Protein AF-A0A7J4NDB4-F1 (afdb_monomer)

Secondary structure (DSSP, 8-state):
--HHHHHHHHHHHHHHHHHHHHHHHHHHHHHHHHHHH-HHHHHHHHHHHHHHHHHHHHHHHHTTS-S-----

Sequence (72 aa):
MDIRTFISAGIFGRGIRFGMEVLIVGYWGEEFVQMLEEPLFWIVVGVFSVVLFVPLNHWWNDLDRPVDEHPQ

Solvent-accessible surface area (backbone atoms only — not comparable to full-atom values): 4250 Å² total; per-residue (Å²): 121,56,72,67,57,54,49,50,54,51,48,50,58,54,41,52,70,54,48,45,57,50,53,49,46,72,74,38,41,71,64,50,55,57,43,70,72,38,72,66,47,56,53,53,52,49,53,50,49,55,64,51,43,55,60,49,51,51,53,59,58,55,57,69,55,74,95,75,80,75,86,126

Structure (mmCIF, N/CA/C/O backbone):
data_AF-A0A7J4NDB4-F1
#
_entry.id   AF-A0A7J4NDB4-F1
#
loop_
_atom_site.group_PDB
_atom_site.id
_atom_site.type_symbol
_atom_site.label_atom_id
_atom_site.label_alt_id
_atom_site.label_comp_id
_atom_site.label_asym_id
_atom_site.label_entity_id
_atom_site.label_seq_id
_atom_site.pdbx_PDB_ins_code
_atom_site.Cartn_x
_atom_site.Cartn_y
_atom_site.Cartn_z
_atom_site.occupancy
_atom_site.B_iso_or_equiv
_atom_site.auth_seq_id
_atom_site.auth_comp_id
_atom_site.auth_asym_id
_atom_site.auth_atom_id
_atom_site.pdbx_PDB_model_num
ATOM 1 N N . MET A 1 1 ? 16.690 4.676 -17.672 1.00 58.59 1 MET A N 1
ATOM 2 C CA . MET A 1 1 ? 15.472 5.138 -16.976 1.00 58.59 1 MET A CA 1
ATOM 3 C C . MET A 1 1 ? 15.370 6.655 -17.073 1.00 58.59 1 MET A C 1
ATOM 5 O O . MET A 1 1 ? 16.277 7.348 -16.625 1.00 58.59 1 MET A O 1
ATOM 9 N N . ASP A 1 2 ? 14.307 7.168 -17.693 1.00 77.31 2 ASP A N 1
ATOM 10 C CA . ASP A 1 2 ? 14.067 8.609 -17.831 1.00 77.31 2 ASP A CA 1
ATOM 11 C C . ASP A 1 2 ? 13.829 9.295 -16.477 1.00 77.31 2 ASP A C 1
ATOM 13 O O . ASP A 1 2 ? 13.242 8.721 -15.557 1.00 77.31 2 ASP A O 1
ATOM 17 N N . ILE A 1 3 ? 14.216 10.571 -16.359 1.00 78.44 3 ILE A N 1
ATOM 18 C CA . ILE A 1 3 ? 14.065 11.349 -15.115 1.00 78.44 3 ILE A CA 1
ATOM 19 C C . ILE A 1 3 ? 12.600 11.467 -14.668 1.00 78.44 3 ILE A C 1
ATOM 21 O O . ILE A 1 3 ? 12.301 11.526 -13.478 1.00 78.44 3 ILE A O 1
ATOM 25 N N . ARG A 1 4 ? 11.671 11.436 -15.631 1.00 76.81 4 ARG A N 1
ATOM 26 C CA . ARG A 1 4 ? 10.222 11.428 -15.393 1.00 76.81 4 ARG A CA 1
ATOM 27 C C . ARG A 1 4 ? 9.791 10.149 -14.677 1.00 76.81 4 ARG A C 1
ATOM 29 O O . ARG A 1 4 ? 9.047 10.229 -13.707 1.00 76.81 4 ARG A O 1
ATOM 36 N N . THR A 1 5 ? 10.324 9.011 -15.113 1.00 73.44 5 THR A N 1
ATOM 37 C CA . THR A 1 5 ? 10.093 7.679 -14.543 1.00 73.44 5 THR A CA 1
ATOM 38 C C . THR A 1 5 ? 10.678 7.563 -13.137 1.00 73.44 5 THR A C 1
ATOM 40 O O . THR A 1 5 ? 10.054 7.009 -12.234 1.00 73.44 5 THR A O 1
ATOM 43 N N . PHE A 1 6 ? 11.850 8.161 -12.913 1.00 75.31 6 PHE A N 1
ATOM 44 C CA . PHE A 1 6 ? 12.471 8.244 -11.590 1.00 75.31 6 PHE A CA 1
ATOM 45 C C . PHE A 1 6 ? 11.652 9.083 -10.604 1.00 75.31 6 PHE A C 1
ATOM 47 O O . PHE A 1 6 ? 11.414 8.658 -9.472 1.00 75.31 6 PHE A O 1
ATOM 54 N N . ILE A 1 7 ? 11.172 10.251 -11.037 1.00 81.50 7 ILE A N 1
ATOM 55 C CA . ILE A 1 7 ? 10.328 11.115 -10.206 1.00 81.50 7 ILE A CA 1
ATOM 56 C C . ILE A 1 7 ? 8.985 10.435 -9.922 1.00 81.50 7 ILE A C 1
ATOM 58 O O . ILE A 1 7 ? 8.550 10.430 -8.771 1.00 81.50 7 ILE A O 1
ATOM 62 N N . SER A 1 8 ? 8.348 9.813 -10.920 1.00 80.06 8 SER A N 1
ATOM 63 C CA . SER A 1 8 ? 7.077 9.113 -10.716 1.00 80.06 8 SER A CA 1
ATOM 64 C C . SER A 1 8 ? 7.227 7.921 -9.775 1.00 80.06 8 SER A C 1
ATOM 66 O O . SER A 1 8 ? 6.445 7.816 -8.836 1.00 80.06 8 SER A O 1
ATOM 68 N N . ALA A 1 9 ? 8.252 7.079 -9.949 1.00 79.12 9 ALA A N 1
ATOM 69 C CA . ALA A 1 9 ? 8.530 5.959 -9.047 1.00 79.12 9 ALA A CA 1
ATOM 70 C C . ALA A 1 9 ? 8.861 6.442 -7.622 1.00 79.12 9 ALA A C 1
ATOM 72 O O . ALA A 1 9 ? 8.398 5.862 -6.638 1.00 79.12 9 ALA A O 1
ATOM 73 N N . GLY A 1 10 ? 9.600 7.550 -7.500 1.00 78.81 10 GLY A N 1
ATOM 74 C CA . GLY A 1 10 ? 9.928 8.173 -6.219 1.00 78.81 10 GLY A CA 1
ATOM 75 C C . GLY A 1 10 ? 8.711 8.746 -5.486 1.00 78.81 10 GLY A C 1
ATOM 76 O O . GLY A 1 10 ? 8.582 8.551 -4.275 1.00 78.81 10 GLY A O 1
ATOM 77 N N . ILE A 1 11 ? 7.804 9.421 -6.201 1.00 82.62 11 ILE A N 1
ATOM 78 C CA . ILE A 1 11 ? 6.563 9.969 -5.634 1.00 82.62 11 ILE A CA 1
ATOM 79 C C . ILE A 1 11 ? 5.579 8.848 -5.306 1.00 82.62 11 ILE A C 1
ATOM 81 O O . ILE A 1 11 ? 5.008 8.871 -4.222 1.00 82.62 11 ILE A O 1
ATOM 85 N N . PHE A 1 12 ? 5.410 7.845 -6.172 1.00 82.44 12 PHE A N 1
ATOM 86 C CA . PHE A 1 12 ? 4.524 6.712 -5.887 1.00 82.44 12 PHE A CA 1
ATOM 87 C C . PHE A 1 12 ? 5.001 5.931 -4.662 1.00 82.44 12 PHE A C 1
ATOM 89 O O . PHE A 1 12 ? 4.225 5.711 -3.736 1.00 82.44 12 PHE A O 1
ATOM 96 N N . GLY A 1 13 ? 6.288 5.580 -4.597 1.00 77.00 13 GLY A N 1
ATOM 97 C CA . GLY A 1 13 ? 6.830 4.806 -3.479 1.00 77.00 13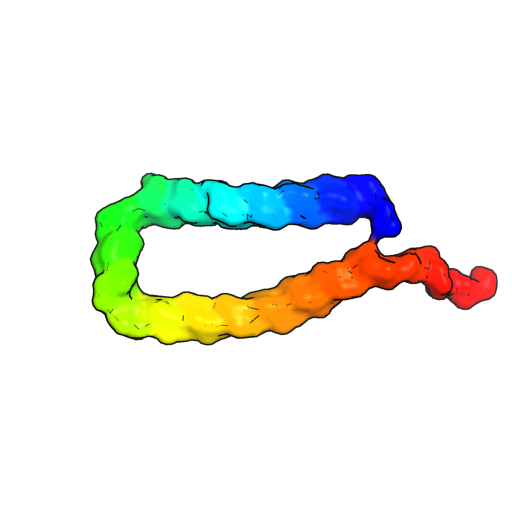 GLY A CA 1
ATOM 98 C C . GLY A 1 13 ? 6.769 5.548 -2.140 1.00 77.00 13 GLY A C 1
ATOM 99 O O . GLY A 1 13 ? 6.359 4.976 -1.130 1.00 77.00 13 GLY A O 1
ATOM 100 N N . ARG A 1 14 ? 7.143 6.836 -2.108 1.00 78.31 14 ARG A N 1
ATOM 101 C CA . ARG A 1 14 ? 7.123 7.636 -0.866 1.00 78.31 14 ARG A CA 1
ATOM 102 C C . ARG A 1 14 ? 5.716 8.123 -0.506 1.00 78.31 14 ARG A C 1
ATOM 104 O O . ARG A 1 14 ? 5.368 8.155 0.671 1.00 78.31 14 ARG A O 1
ATOM 111 N N . GLY A 1 15 ? 4.914 8.477 -1.505 1.00 80.06 15 GLY A N 1
ATOM 112 C CA . GLY A 1 15 ? 3.549 8.976 -1.350 1.00 80.06 15 GLY A CA 1
ATOM 113 C C . GLY A 1 15 ? 2.570 7.896 -0.909 1.00 80.06 15 GLY A C 1
ATOM 114 O O . GLY A 1 15 ? 1.752 8.160 -0.038 1.00 80.06 15 GLY A O 1
ATOM 115 N N . ILE A 1 16 ? 2.689 6.666 -1.414 1.00 82.25 16 ILE A N 1
ATOM 116 C CA . ILE A 1 16 ? 1.865 5.547 -0.932 1.00 82.25 16 ILE A CA 1
ATOM 117 C C . ILE A 1 16 ? 2.238 5.189 0.506 1.00 82.25 16 ILE A C 1
ATOM 119 O O . ILE A 1 16 ? 1.353 5.005 1.330 1.00 82.25 16 ILE A O 1
ATOM 123 N N . ARG A 1 17 ? 3.534 5.157 0.840 1.00 79.19 17 ARG A N 1
ATOM 124 C CA . ARG A 1 17 ? 3.989 4.764 2.180 1.00 79.19 17 ARG A CA 1
ATOM 125 C C . ARG A 1 17 ? 3.455 5.659 3.301 1.00 79.19 17 ARG A C 1
ATOM 127 O O . ARG A 1 17 ? 3.152 5.143 4.363 1.00 79.19 17 ARG A O 1
ATOM 134 N N . PHE A 1 18 ? 3.380 6.971 3.080 1.00 78.19 18 PHE A N 1
ATOM 135 C CA . PHE A 1 18 ? 2.983 7.926 4.124 1.00 78.19 18 PHE A CA 1
ATOM 136 C C . PHE A 1 18 ? 1.634 8.599 3.855 1.00 78.19 18 PHE A C 1
ATOM 138 O O . PHE A 1 18 ? 0.884 8.876 4.783 1.00 78.19 18 PHE A O 1
ATOM 145 N N . GLY A 1 19 ? 1.299 8.866 2.594 1.00 80.62 19 GLY A N 1
ATOM 146 C CA . GLY A 1 19 ? 0.051 9.533 2.224 1.00 80.62 19 GLY A CA 1
ATOM 147 C C . GLY A 1 19 ? -1.165 8.617 2.302 1.00 80.62 19 GLY A C 1
ATOM 148 O O . GLY A 1 19 ? -2.244 9.082 2.650 1.00 80.62 19 GLY A O 1
ATOM 149 N N . MET A 1 20 ? -1.006 7.319 2.028 1.00 82.38 20 MET A N 1
ATOM 150 C CA . MET A 1 20 ? -2.126 6.375 2.080 1.00 82.38 20 MET A CA 1
ATOM 151 C C . MET A 1 20 ? -2.637 6.187 3.511 1.00 82.38 20 MET A C 1
ATOM 153 O O . MET A 1 20 ? -3.836 6.279 3.743 1.00 82.38 20 MET A O 1
ATOM 157 N N . GLU A 1 21 ? -1.733 5.999 4.474 1.00 80.25 21 GLU A N 1
ATOM 158 C CA . GLU A 1 21 ? -2.086 5.836 5.889 1.00 80.25 21 GLU A CA 1
ATOM 159 C C . GLU A 1 21 ? -2.769 7.096 6.445 1.00 80.25 21 GLU A C 1
ATOM 161 O O . GLU A 1 21 ? -3.819 7.007 7.077 1.00 80.25 21 GLU A O 1
ATOM 166 N N . VAL A 1 22 ? -2.250 8.284 6.108 1.00 81.44 22 VAL A N 1
ATOM 167 C CA . VAL A 1 22 ? -2.837 9.570 6.520 1.00 81.44 22 VAL A CA 1
ATOM 168 C C . VAL A 1 22 ? -4.210 9.813 5.891 1.00 81.44 22 VAL A C 1
ATOM 170 O O . VAL A 1 22 ? -5.094 10.327 6.569 1.00 81.44 22 VAL A O 1
ATOM 173 N N . LEU A 1 23 ? -4.427 9.450 4.623 1.00 82.94 23 LEU A N 1
ATOM 174 C CA . LEU A 1 23 ? -5.734 9.615 3.976 1.00 82.94 23 LEU A CA 1
ATOM 175 C C . LEU A 1 23 ? -6.779 8.657 4.547 1.00 82.94 23 LEU A C 1
ATOM 177 O O . LEU A 1 23 ? -7.907 9.068 4.812 1.00 82.94 23 LEU A O 1
ATOM 181 N N . ILE A 1 24 ? -6.404 7.394 4.748 1.00 82.81 24 ILE A N 1
ATOM 182 C CA . ILE A 1 24 ? -7.317 6.364 5.245 1.00 82.81 24 ILE A CA 1
ATOM 183 C C . ILE A 1 24 ? -7.702 6.660 6.698 1.00 82.81 24 ILE A C 1
ATOM 185 O O . ILE A 1 24 ? -8.888 6.740 7.010 1.00 82.81 24 ILE A O 1
ATOM 189 N N . VAL A 1 25 ? -6.723 6.908 7.571 1.00 83.00 25 VAL A N 1
ATOM 190 C CA . VAL A 1 25 ? -6.982 7.204 8.988 1.00 83.00 25 VAL A CA 1
ATOM 191 C C . VAL A 1 25 ? -7.566 8.608 9.165 1.00 83.00 25 VAL A C 1
ATOM 193 O O . VAL A 1 25 ? -8.440 8.810 10.000 1.00 83.00 25 VAL A O 1
ATOM 196 N N . GLY A 1 26 ? -7.144 9.587 8.365 1.00 82.56 26 GLY A N 1
ATOM 197 C CA . GLY A 1 26 ? -7.654 10.956 8.453 1.00 82.56 26 GLY A CA 1
ATOM 198 C C . GLY A 1 26 ? -9.113 11.105 8.015 1.00 82.56 26 GLY A C 1
ATOM 199 O O . GLY A 1 26 ? -9.807 11.973 8.539 1.00 82.56 26 GLY A O 1
ATOM 200 N N . TY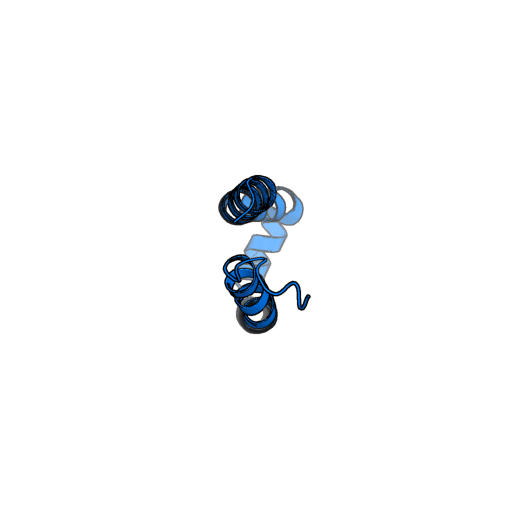R A 1 27 ? -9.585 10.275 7.079 1.00 81.19 27 TYR A N 1
ATOM 201 C CA . TYR A 1 27 ? -10.964 10.332 6.584 1.00 81.19 27 TYR A CA 1
ATOM 202 C C . TYR A 1 27 ? -11.897 9.319 7.268 1.00 81.19 27 TYR A C 1
ATOM 204 O O . TYR A 1 27 ? -13.042 9.659 7.554 1.00 81.19 27 TYR A O 1
ATOM 212 N N . TRP A 1 28 ? -11.424 8.100 7.561 1.00 83.75 28 TRP A N 1
ATOM 213 C CA . TRP A 1 28 ? -12.234 7.017 8.149 1.00 83.75 28 TRP A CA 1
ATOM 214 C C . TRP A 1 28 ? -11.879 6.659 9.599 1.00 83.75 28 TRP A C 1
ATOM 216 O O . TRP A 1 28 ? -12.546 5.802 10.160 1.00 83.75 28 TRP A O 1
ATOM 226 N N . GLY A 1 29 ? -10.873 7.300 10.204 1.00 80.69 29 GLY A N 1
ATOM 227 C CA . GLY A 1 29 ? -10.395 7.153 11.591 1.00 80.69 29 GLY A CA 1
ATOM 228 C C . GLY A 1 29 ? -11.015 6.038 12.436 1.00 80.69 29 GLY A C 1
ATOM 229 O O . GLY A 1 29 ? -10.467 4.942 12.505 1.00 80.69 29 GLY A O 1
ATOM 230 N N . GLU A 1 30 ? -12.141 6.318 13.095 1.00 82.88 30 GLU A N 1
ATOM 231 C CA . GLU A 1 30 ? -12.809 5.359 13.988 1.00 82.88 30 GLU A CA 1
ATOM 232 C C . GLU A 1 30 ? -13.385 4.130 13.268 1.00 82.88 30 GLU A C 1
ATOM 234 O O . GLU A 1 30 ? -13.199 3.008 13.734 1.00 82.88 30 GLU A O 1
ATOM 239 N N . GLU A 1 31 ? -14.022 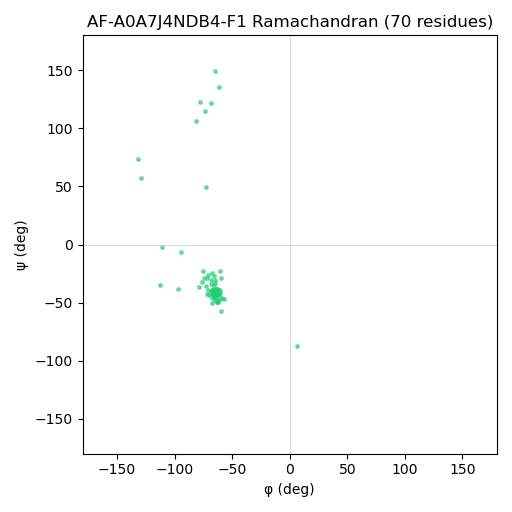4.313 12.112 1.00 84.06 31 GLU A N 1
ATOM 240 C CA . GLU A 1 31 ? -14.578 3.219 11.302 1.00 84.06 31 GLU A CA 1
ATOM 241 C C . GLU A 1 31 ? -13.470 2.292 10.787 1.00 84.06 31 GLU A C 1
ATOM 243 O O . GLU A 1 31 ? -13.615 1.071 10.779 1.00 84.06 31 GLU A O 1
ATOM 248 N N . PHE A 1 32 ? -12.320 2.856 10.403 1.00 83.94 32 PHE A N 1
ATOM 249 C CA . PHE A 1 32 ? -11.174 2.062 9.965 1.00 83.94 32 PHE A CA 1
ATOM 250 C C . PHE A 1 32 ? -10.595 1.223 11.107 1.00 83.94 32 PHE A C 1
ATOM 252 O O . PHE A 1 32 ? -10.252 0.062 10.900 1.00 83.94 32 PHE A O 1
ATOM 259 N N . VAL A 1 33 ? -10.520 1.780 12.319 1.00 83.88 33 VAL A N 1
ATOM 260 C CA . VAL A 1 33 ? -10.048 1.040 13.498 1.00 83.88 33 VAL A CA 1
ATOM 261 C C . VAL A 1 33 ? -10.984 -0.124 13.825 1.00 83.88 33 VAL A C 1
ATOM 263 O O . VAL A 1 33 ? -10.496 -1.223 14.077 1.00 83.88 33 VAL A O 1
ATOM 266 N N . GLN A 1 34 ? -12.302 0.067 13.729 1.00 86.44 34 GLN A N 1
ATOM 267 C CA . GLN A 1 34 ? -13.267 -1.028 13.890 1.00 86.44 34 GLN A CA 1
ATOM 268 C C . GLN A 1 34 ? -13.111 -2.099 12.798 1.00 86.44 34 GLN A C 1
ATOM 270 O O . GLN A 1 34 ? -13.171 -3.292 13.084 1.00 86.44 34 GLN A O 1
ATOM 275 N N . MET A 1 35 ? -12.826 -1.703 11.553 1.00 84.69 35 MET A N 1
ATOM 276 C CA . MET A 1 35 ? -12.537 -2.655 10.473 1.00 84.69 35 MET A CA 1
ATOM 277 C C . MET A 1 35 ? -11.250 -3.459 10.706 1.00 84.69 35 MET A C 1
ATOM 279 O O . MET A 1 35 ? -11.181 -4.608 10.281 1.00 84.69 35 MET A O 1
ATOM 283 N N . LEU A 1 36 ? -10.241 -2.907 11.390 1.00 86.50 36 LEU A N 1
ATOM 284 C CA . LEU A 1 36 ? -9.005 -3.638 11.710 1.00 86.50 36 LEU A CA 1
ATOM 285 C C . LEU A 1 36 ? -9.226 -4.792 12.703 1.00 86.50 36 LEU A C 1
ATOM 287 O O . LEU A 1 36 ? -8.434 -5.739 12.702 1.00 86.50 36 LEU A O 1
ATOM 291 N N . GLU A 1 37 ? -10.275 -4.735 13.528 1.00 88.56 37 GLU A N 1
ATOM 292 C CA . GLU A 1 37 ? -10.649 -5.821 14.445 1.00 88.56 37 GLU A CA 1
ATOM 293 C C . GLU A 1 37 ? -11.325 -6.994 13.712 1.00 88.56 37 GLU A C 1
ATOM 295 O O . GLU A 1 37 ? -11.266 -8.137 14.173 1.00 88.56 37 GLU A O 1
ATOM 300 N N . GLU A 1 38 ? -11.903 -6.745 12.534 1.00 91.25 38 GLU A N 1
ATOM 301 C CA . GLU A 1 38 ? -12.607 -7.755 11.750 1.00 91.25 38 GLU A CA 1
ATOM 302 C C . GLU A 1 38 ? -11.633 -8.678 10.985 1.00 91.25 38 GLU A C 1
ATOM 304 O O . GLU A 1 38 ? -10.868 -8.234 10.124 1.00 91.25 38 GLU A O 1
ATOM 309 N N . PRO A 1 39 ? -11.681 -10.008 11.184 1.00 90.12 39 PRO A N 1
ATOM 310 C CA . PRO A 1 39 ? -10.778 -10.938 10.499 1.00 90.12 39 PRO A CA 1
ATOM 311 C C . PRO A 1 39 ? -11.004 -10.982 8.979 1.00 90.12 39 PRO A C 1
ATOM 313 O O . PRO A 1 39 ? -10.073 -11.246 8.213 1.00 90.12 39 PRO A O 1
ATOM 316 N N . LEU A 1 40 ? -12.225 -10.689 8.520 1.00 92.00 40 LEU A N 1
ATOM 317 C CA . LEU A 1 40 ? -12.549 -10.596 7.095 1.00 92.00 40 LEU A CA 1
ATOM 318 C C . LEU A 1 40 ? -11.818 -9.440 6.406 1.00 92.00 40 LEU A C 1
ATOM 320 O O . LEU A 1 40 ? -11.428 -9.581 5.245 1.00 92.00 40 LEU A O 1
ATOM 324 N N . PHE A 1 41 ? -11.578 -8.335 7.115 1.00 90.06 41 PHE A N 1
ATOM 325 C CA . PHE A 1 41 ? -10.849 -7.189 6.579 1.00 90.06 41 PHE A CA 1
ATOM 326 C C . PHE A 1 41 ? -9.438 -7.592 6.138 1.00 90.06 41 PHE A C 1
ATOM 328 O O . PHE A 1 41 ? -9.029 -7.304 5.014 1.00 90.06 41 PHE A O 1
ATOM 335 N N . TRP A 1 42 ? -8.727 -8.358 6.967 1.00 91.62 42 TRP A N 1
ATOM 336 C CA . TRP A 1 42 ? -7.376 -8.831 6.659 1.00 91.62 42 TRP A CA 1
ATOM 337 C C . TRP A 1 42 ? -7.327 -9.793 5.473 1.00 91.62 42 TRP A C 1
ATOM 339 O O . TRP A 1 42 ? -6.386 -9.740 4.679 1.00 91.62 42 TRP A O 1
ATOM 349 N N . ILE A 1 43 ? -8.350 -10.634 5.307 1.00 93.69 43 ILE A N 1
ATOM 350 C CA . ILE A 1 43 ? -8.467 -11.516 4.138 1.00 93.69 43 ILE A CA 1
ATOM 351 C C . ILE A 1 43 ? -8.646 -10.677 2.872 1.00 93.69 43 ILE A C 1
ATOM 353 O O . ILE A 1 43 ? -7.931 -10.886 1.892 1.00 93.69 43 ILE A O 1
ATOM 357 N N . VAL A 1 44 ? -9.557 -9.701 2.896 1.00 93.56 44 VAL A N 1
ATOM 358 C CA . VAL A 1 44 ? -9.815 -8.816 1.752 1.00 93.56 44 VAL A CA 1
ATOM 359 C C . VAL A 1 44 ? -8.569 -8.008 1.399 1.00 93.56 44 VAL A C 1
ATOM 361 O O . VAL A 1 44 ? -8.151 -8.019 0.242 1.00 93.56 44 VAL A O 1
ATOM 364 N N . VAL A 1 45 ? -7.929 -7.370 2.381 1.00 91.12 45 VAL A N 1
ATOM 365 C CA . VAL A 1 45 ? -6.695 -6.594 2.181 1.00 91.12 45 VAL A CA 1
ATOM 366 C C . VAL A 1 45 ? -5.561 -7.479 1.670 1.00 91.12 45 VAL A C 1
ATOM 368 O O . VAL A 1 45 ? -4.834 -7.072 0.763 1.00 91.12 45 VAL A O 1
ATOM 371 N N . GLY A 1 46 ? -5.417 -8.697 2.193 1.00 91.44 46 GLY A N 1
ATOM 372 C CA . GLY A 1 46 ? -4.401 -9.649 1.748 1.00 91.44 46 GLY A CA 1
ATOM 373 C C . GLY A 1 46 ? -4.597 -10.070 0.292 1.00 91.44 46 GLY A C 1
ATOM 374 O O . GLY A 1 46 ? -3.671 -9.965 -0.513 1.00 91.44 46 GLY A O 1
ATOM 375 N N . VAL A 1 47 ? -5.815 -10.473 -0.077 1.00 94.81 47 VAL A N 1
ATOM 376 C CA . VAL A 1 47 ? -6.161 -10.827 -1.464 1.00 94.81 47 VAL A CA 1
ATOM 377 C C . VAL A 1 47 ? -5.949 -9.632 -2.390 1.00 94.81 47 VAL A C 1
ATOM 379 O O . VAL A 1 47 ? -5.309 -9.764 -3.432 1.00 94.81 47 VAL A O 1
ATOM 382 N N . PHE A 1 48 ? -6.427 -8.455 -1.992 1.00 93.44 48 PHE A N 1
ATOM 383 C CA . PHE A 1 48 ? -6.278 -7.227 -2.764 1.00 93.44 48 PHE A CA 1
ATOM 384 C C . PHE A 1 48 ? -4.804 -6.862 -2.977 1.00 93.44 48 PHE A C 1
ATOM 386 O O . PHE A 1 48 ? -4.401 -6.532 -4.092 1.00 93.44 48 PHE A O 1
ATOM 393 N N . SER A 1 49 ? -3.974 -7.015 -1.943 1.00 88.88 49 SER A N 1
ATOM 394 C CA . SER A 1 49 ? -2.528 -6.789 -2.024 1.00 88.88 49 SER A CA 1
ATOM 395 C C . SER A 1 49 ? -1.860 -7.733 -3.020 1.00 88.88 49 SER A C 1
ATOM 397 O O . SER A 1 49 ? -1.053 -7.285 -3.829 1.00 88.88 49 SER A O 1
ATOM 399 N N . VAL A 1 50 ? -2.220 -9.021 -3.022 1.00 92.56 50 VAL A N 1
ATOM 400 C CA . VAL A 1 50 ? -1.679 -10.002 -3.981 1.00 92.56 50 VAL A CA 1
ATOM 401 C C . VAL A 1 50 ? -2.114 -9.680 -5.411 1.00 92.56 50 VAL A C 1
ATOM 403 O O . VAL A 1 50 ? -1.290 -9.703 -6.326 1.00 92.56 50 VAL A O 1
ATOM 406 N N . VAL A 1 51 ? -3.389 -9.336 -5.609 1.00 93.50 51 VAL A N 1
ATOM 407 C CA . VAL A 1 51 ? -3.928 -8.968 -6.927 1.00 93.50 51 VAL A CA 1
ATOM 408 C C . VAL A 1 51 ? -3.241 -7.721 -7.477 1.00 93.50 51 VAL A C 1
ATOM 410 O O . VAL A 1 51 ? -2.914 -7.693 -8.659 1.00 93.50 51 VAL A O 1
ATOM 413 N N . LEU A 1 52 ? -2.983 -6.715 -6.637 1.00 88.62 52 LEU A N 1
ATOM 414 C CA . LEU A 1 52 ? -2.264 -5.505 -7.038 1.00 88.62 52 LEU A CA 1
ATOM 415 C C . LEU A 1 52 ? -0.760 -5.728 -7.208 1.00 88.62 52 LEU A C 1
ATOM 417 O O . LEU A 1 52 ? -0.135 -5.051 -8.025 1.00 88.62 52 LEU A O 1
ATOM 421 N N . PHE A 1 53 ? -0.174 -6.680 -6.484 1.00 87.69 53 PHE A N 1
ATOM 422 C CA . PHE A 1 53 ? 1.253 -6.966 -6.566 1.00 87.69 53 PHE A CA 1
ATOM 423 C C . PHE A 1 53 ? 1.666 -7.443 -7.961 1.00 87.69 53 PHE A C 1
ATOM 425 O O . PHE A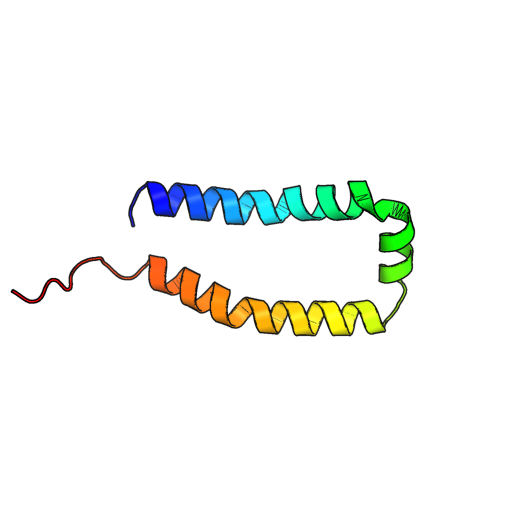 1 53 ? 2.699 -7.015 -8.463 1.00 87.69 53 PHE A O 1
ATOM 432 N N . VAL A 1 54 ? 0.858 -8.277 -8.624 1.00 86.62 54 VAL A N 1
ATOM 433 C CA . VAL A 1 54 ? 1.170 -8.811 -9.963 1.00 86.62 54 VAL A CA 1
ATOM 434 C C . VAL A 1 54 ? 1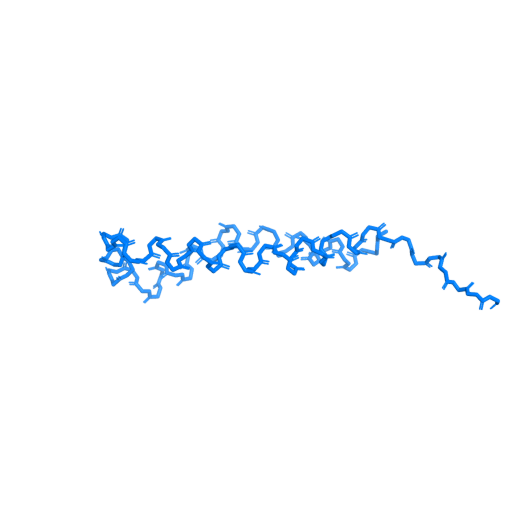.348 -7.709 -11.028 1.00 86.62 54 VAL A C 1
ATOM 436 O O . VAL A 1 54 ? 2.429 -7.643 -11.620 1.00 86.62 54 VAL A O 1
ATOM 439 N N . PRO A 1 55 ? 0.365 -6.820 -11.286 1.00 84.00 55 PRO A N 1
ATOM 440 C CA . PRO A 1 55 ? 0.520 -5.751 -12.268 1.00 84.00 55 PRO A CA 1
ATOM 441 C C . PRO A 1 55 ? 1.538 -4.702 -11.820 1.00 84.00 55 PRO A C 1
ATOM 443 O O . PRO A 1 55 ? 2.258 -4.174 -12.662 1.00 84.00 55 PRO A O 1
ATOM 446 N N . LEU A 1 56 ? 1.648 -4.422 -10.516 1.00 84.69 56 LEU A N 1
ATOM 447 C CA . LEU A 1 56 ? 2.610 -3.446 -10.006 1.00 84.69 56 LEU A CA 1
ATOM 448 C C . LEU A 1 56 ? 4.051 -3.937 -10.168 1.00 84.69 56 LEU A C 1
ATOM 450 O O . LEU A 1 56 ? 4.915 -3.160 -10.559 1.00 84.69 56 LEU A O 1
ATOM 454 N N . ASN A 1 57 ? 4.303 -5.224 -9.926 1.00 83.31 57 ASN A N 1
ATOM 455 C CA . ASN A 1 57 ? 5.602 -5.845 -10.154 1.00 83.31 57 ASN A CA 1
ATOM 456 C C . ASN A 1 57 ? 5.933 -5.903 -11.651 1.00 83.31 57 ASN A C 1
ATOM 458 O O . ASN A 1 57 ? 7.071 -5.653 -12.037 1.00 83.31 57 ASN A O 1
ATOM 462 N N . HIS A 1 58 ? 4.953 -6.195 -12.512 1.00 82.50 58 HIS A N 1
ATOM 463 C CA . HIS A 1 58 ? 5.168 -6.146 -13.959 1.00 82.50 58 HIS A CA 1
ATOM 464 C C . HIS A 1 58 ? 5.512 -4.727 -14.426 1.00 82.50 58 HIS A C 1
ATOM 466 O O . HIS A 1 58 ? 6.531 -4.543 -15.082 1.00 82.50 58 HIS A O 1
ATOM 472 N N . TRP A 1 59 ? 4.725 -3.730 -14.008 1.00 83.75 59 TRP A N 1
ATOM 473 C CA . TRP A 1 59 ? 4.988 -2.319 -14.286 1.00 83.75 59 TRP A CA 1
ATOM 474 C C . TRP A 1 59 ? 6.366 -1.899 -13.780 1.00 83.75 59 TRP A C 1
ATOM 476 O O . TRP A 1 59 ? 7.125 -1.308 -14.532 1.00 83.75 59 TRP A O 1
ATOM 486 N N . TRP A 1 60 ? 6.722 -2.258 -12.543 1.00 79.62 60 TRP A N 1
ATOM 487 C CA . TRP A 1 60 ? 8.006 -1.904 -11.943 1.00 79.62 60 TRP A CA 1
ATOM 488 C C . TRP A 1 60 ? 9.201 -2.491 -12.703 1.00 79.62 60 TRP A C 1
ATOM 490 O O . TRP A 1 60 ? 10.181 -1.787 -12.927 1.00 79.62 60 TRP A O 1
ATOM 500 N N . ASN A 1 61 ? 9.112 -3.753 -13.131 1.00 77.50 61 ASN A N 1
ATOM 501 C CA . ASN A 1 61 ? 10.165 -4.401 -13.919 1.00 77.50 61 ASN A CA 1
ATOM 502 C C . ASN A 1 61 ? 10.237 -3.867 -15.360 1.00 77.50 61 ASN A C 1
ATOM 504 O O . ASN A 1 61 ? 11.311 -3.862 -15.956 1.00 77.50 61 ASN A O 1
ATOM 508 N N . ASP A 1 62 ? 9.122 -3.395 -15.920 1.00 77.31 62 ASP A N 1
ATOM 509 C CA . ASP A 1 62 ? 9.080 -2.781 -17.252 1.00 77.31 62 ASP A CA 1
ATOM 510 C C . ASP A 1 62 ? 9.759 -1.396 -17.279 1.00 77.31 62 ASP A C 1
ATOM 512 O O . ASP A 1 62 ? 10.341 -1.010 -18.290 1.00 77.31 62 ASP A O 1
ATOM 516 N N . LEU A 1 63 ? 9.806 -0.679 -16.144 1.00 69.94 63 LEU A N 1
ATOM 517 C CA . LEU A 1 63 ? 10.561 0.585 -16.014 1.00 69.94 63 LEU A CA 1
ATOM 518 C C . LEU A 1 63 ? 12.069 0.412 -16.273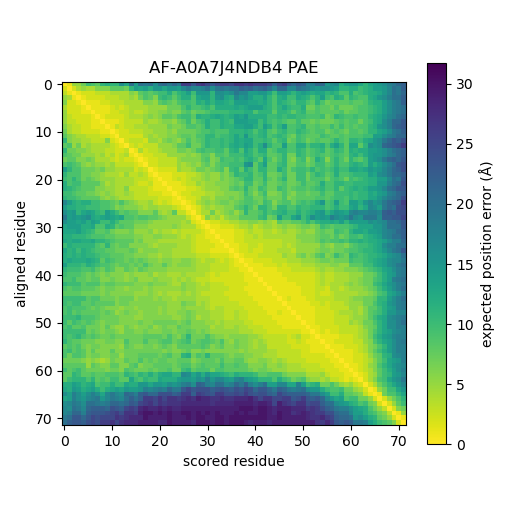 1.00 69.94 63 LEU A C 1
ATOM 520 O O . LEU A 1 63 ? 12.748 1.397 -16.582 1.00 69.94 63 LEU A O 1
ATOM 524 N N . ASP A 1 64 ? 12.583 -0.810 -16.110 1.00 65.81 64 ASP A N 1
ATOM 525 C CA . ASP A 1 64 ? 13.999 -1.153 -16.251 1.00 65.81 64 ASP A CA 1
ATOM 526 C C . ASP A 1 64 ? 14.348 -1.658 -17.663 1.00 65.81 64 ASP A C 1
ATOM 528 O O . ASP A 1 64 ? 15.526 -1.836 -17.982 1.00 65.81 64 ASP A O 1
ATOM 532 N N . ARG A 1 65 ? 13.354 -1.854 -18.551 1.00 64.00 65 ARG A N 1
ATOM 533 C CA . ARG A 1 65 ? 13.638 -2.176 -19.957 1.00 64.00 65 ARG A CA 1
ATOM 534 C C . ARG A 1 65 ? 14.274 -0.955 -20.633 1.00 64.00 65 ARG A C 1
ATOM 536 O O . ARG A 1 65 ? 13.664 0.117 -20.658 1.00 64.00 65 ARG A O 1
ATOM 543 N N . PRO A 1 66 ? 15.491 -1.080 -21.195 1.00 56.56 66 PRO A N 1
ATOM 544 C CA . PRO A 1 66 ? 16.063 -0.016 -22.002 1.00 56.56 66 PRO A CA 1
ATOM 545 C C . PRO A 1 66 ? 15.159 0.228 -23.216 1.00 56.56 66 PRO A C 1
ATOM 547 O O . PRO A 1 66 ? 14.701 -0.713 -23.864 1.00 56.56 66 PRO A O 1
ATOM 550 N N . VAL A 1 67 ? 14.906 1.503 -23.512 1.00 59.56 67 VAL A N 1
ATOM 551 C CA . VAL A 1 67 ? 14.190 1.998 -24.703 1.00 59.56 67 VAL A CA 1
ATOM 552 C C . VAL A 1 67 ? 15.088 1.834 -25.941 1.00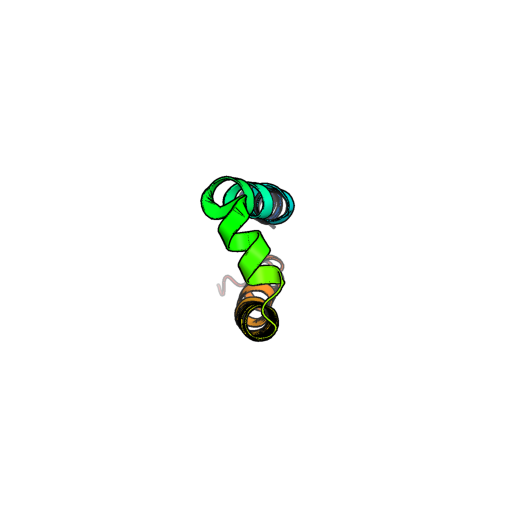 59.56 67 VAL A C 1
ATOM 554 O O . VAL A 1 67 ? 15.294 2.760 -26.706 1.00 59.56 67 VAL A O 1
ATOM 557 N N . ASP A 1 68 ? 15.657 0.647 -26.136 1.00 59.19 68 ASP A N 1
ATOM 558 C CA . ASP A 1 68 ? 16.543 0.327 -27.255 1.00 59.19 68 ASP A CA 1
ATOM 559 C C . ASP A 1 68 ? 16.072 -0.958 -27.944 1.00 59.19 68 ASP A C 1
ATOM 561 O O . ASP A 1 68 ? 16.802 -1.932 -28.080 1.00 59.19 68 ASP A O 1
ATOM 565 N N . GLU A 1 69 ? 14.827 -0.954 -28.409 1.00 54.22 69 GLU A N 1
ATOM 566 C CA . GLU A 1 69 ? 14.446 -1.710 -29.603 1.00 54.22 69 GLU A CA 1
ATOM 567 C C . GLU A 1 69 ? 13.654 -0.765 -30.504 1.00 54.22 69 GLU A C 1
ATOM 569 O O . GLU A 1 69 ? 12.433 -0.830 -30.612 1.00 54.22 69 GLU A O 1
ATOM 574 N N . HIS A 1 70 ? 14.375 0.160 -31.136 1.00 44.09 70 HIS A N 1
ATOM 575 C CA . HIS A 1 70 ? 13.989 0.650 -32.451 1.00 44.09 70 HIS A CA 1
ATOM 576 C C . HIS A 1 70 ? 14.514 -0.397 -33.447 1.00 44.09 70 HIS A C 1
ATOM 578 O O . HIS A 1 70 ? 15.731 -0.477 -33.641 1.00 44.09 70 HIS A O 1
ATOM 584 N N . PRO A 1 71 ? 13.675 -1.253 -34.061 1.00 48.34 71 PRO A N 1
ATOM 585 C CA . PRO A 1 71 ? 14.103 -1.949 -35.252 1.00 48.34 71 PRO A CA 1
ATOM 586 C C . PRO A 1 71 ? 14.106 -0.918 -36.383 1.00 48.34 71 PRO A C 1
ATOM 588 O O . PRO A 1 71 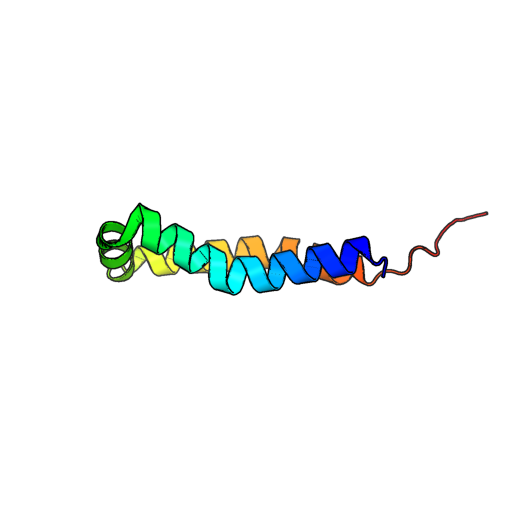? 13.043 -0.463 -36.806 1.00 48.34 71 PRO A O 1
ATOM 591 N N . GLN A 1 72 ? 15.318 -0.661 -36.878 1.00 38.59 72 GLN A N 1
ATOM 592 C CA . GLN A 1 72 ? 15.673 0.016 -38.135 1.00 38.59 72 GLN A CA 1
ATOM 593 C C . GLN A 1 72 ? 15.804 1.539 -38.086 1.00 38.59 72 GLN A C 1
ATOM 595 O O . GLN A 1 72 ? 14.823 2.239 -37.752 1.00 38.59 72 GLN A O 1
#

Mean predicted aligned error: 9.32 Å

Foldseek 3Di:
DDPVLVVVVVCCVVCCVPVVVCVCCVVCVPVVVVLVVDPVSVVVVVVVCVVVCVVVVVVVVVSPDPPPPPDD

pLDDT: mean 79.81, std 11.67, range [38.59, 94.81]

Rad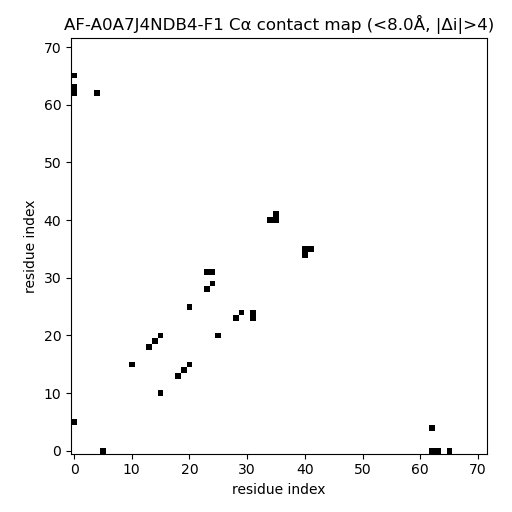ius of gyration: 17.37 Å; Cα contacts (8 Å, |Δi|>4): 17; chains: 1; bounding box: 31×23×53 Å